Protein AF-A0A158L372-F1 (afdb_monomer)

Organism: NCBI:txid1777135

Nearest PDB structures (foldseek):
  1hiw-assembly2_Q  TM=5.557E-01  e=2.180E+00  Human immunodeficiency virus 1
  4uxp-assembly1_C  TM=4.185E-01  e=1.681E+00  Homo sapiens
  8tch-assembly1_B  TM=3.625E-01  e=5.418E+00  Staphylococcus aureus
  8exa-assembly1_A  TM=3.074E-01  e=5.418E+00  Deinococcus radiodurans R1 = ATCC 13939 = DSM 20539

pLDDT: mean 83.72, std 11.36, range [49.12, 94.69]

Foldseek 3Di:
DDPVVVVVVVVVVVVVLPVQWADDDQWIWGHQDPPDPTDIDGLCQLLDVVSLVVVLVVQVPDPSCDPVNSVSNSVRSCVSSVPDDDD

Solvent-accessible surface area (backbone atoms only — not comparable to full-atom values): 4994 Å² total; per-residue (Å²): 133,56,76,65,62,52,52,53,52,51,52,53,52,51,51,56,47,48,76,26,44,45,73,56,96,64,33,33,42,37,50,52,76,95,81,72,49,69,50,72,44,51,32,83,54,23,45,44,73,66,37,37,48,52,50,52,54,61,46,61,73,36,94,87,43,47,74,68,57,49,50,48,46,52,54,52,38,23,64,71,21,68,45,77,79,84,130

Secondary structure (DSSP, 8-state):
--HHHHHHHHHHHHHHHHHHEEEETTEEEEEETTTTEEEEEEGGGSSSHHHHHHHHHHHHTSTT--HHHHHHHHHHHHHHHT-PPP-

Mean predicted aligned error: 6.56 Å

Sequence (87 aa):
MGIEDYFEQAAAKQADLAERIY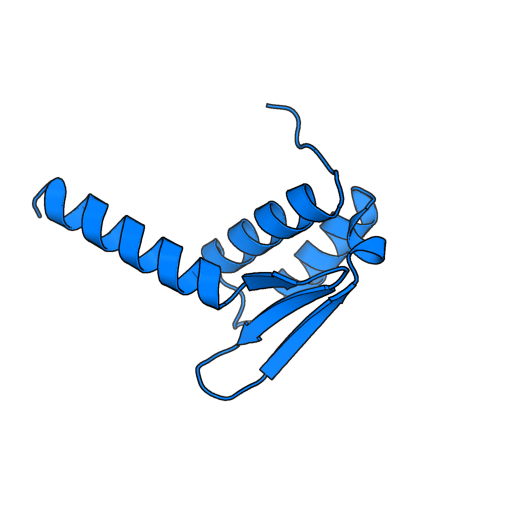CDGKTIFIRIGVTSILKSVPVNQVKTPEGLLRWTYELARHSWMDSDRLRRFIEVAGEAGGVKFQE

Structure (mmCIF, N/CA/C/O backbone):
data_AF-A0A158L372-F1
#
_entry.id   AF-A0A158L372-F1
#
loop_
_atom_site.group_PDB
_atom_site.id
_atom_site.type_symbol
_atom_site.label_atom_id
_atom_site.label_alt_id
_atom_site.label_comp_id
_atom_site.label_asym_id
_atom_site.label_entity_id
_atom_site.label_seq_id
_atom_site.pdbx_PDB_ins_code
_atom_site.Cartn_x
_atom_site.Cartn_y
_atom_site.Cartn_z
_atom_site.occupancy
_atom_site.B_iso_or_equiv
_atom_site.auth_seq_id
_atom_site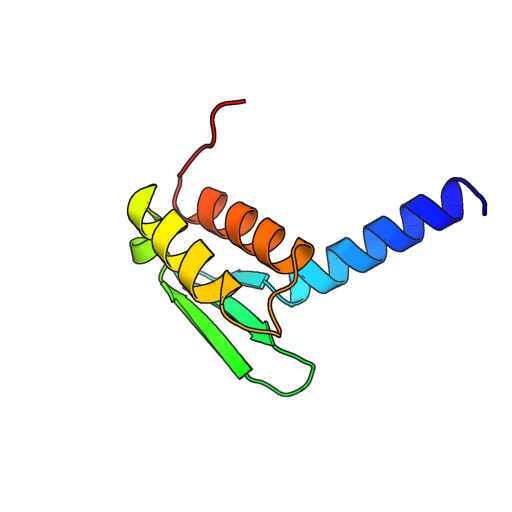.auth_comp_id
_atom_site.auth_asym_id
_atom_site.auth_atom_id
_atom_site.pdbx_PDB_model_num
ATOM 1 N N . MET A 1 1 ? 12.101 4.080 -29.763 1.00 56.03 1 MET A N 1
ATOM 2 C CA . MET A 1 1 ? 11.307 3.381 -28.736 1.00 56.03 1 MET A CA 1
ATOM 3 C C . MET A 1 1 ? 9.864 3.511 -29.176 1.00 56.03 1 MET A C 1
ATOM 5 O O . MET A 1 1 ? 9.427 4.645 -29.360 1.00 56.03 1 MET A O 1
ATOM 9 N N . GLY A 1 2 ? 9.220 2.400 -29.539 1.00 71.06 2 GLY A N 1
ATOM 10 C CA . GLY A 1 2 ? 7.859 2.421 -30.074 1.00 71.06 2 GLY A CA 1
ATOM 11 C C . GLY A 1 2 ? 6.855 2.796 -28.987 1.00 71.06 2 GLY A C 1
ATOM 12 O O . GLY A 1 2 ? 7.114 2.603 -27.802 1.00 71.06 2 GLY A O 1
ATOM 13 N N . ILE A 1 3 ? 5.712 3.351 -29.383 1.00 71.12 3 ILE A N 1
ATOM 14 C CA . ILE A 1 3 ? 4.631 3.697 -28.448 1.00 71.12 3 ILE A CA 1
ATOM 15 C C . ILE A 1 3 ? 4.096 2.421 -27.762 1.00 71.12 3 ILE A C 1
ATOM 17 O O . ILE A 1 3 ? 3.719 2.453 -26.596 1.00 71.12 3 ILE A O 1
ATOM 21 N N . GLU A 1 4 ? 4.139 1.286 -28.460 1.00 69.56 4 GLU A N 1
ATOM 22 C CA . GLU A 1 4 ? 3.732 -0.031 -27.955 1.00 69.56 4 GLU A CA 1
ATOM 23 C C . GLU A 1 4 ? 4.669 -0.547 -26.846 1.00 69.56 4 GLU A C 1
ATOM 25 O O . GLU A 1 4 ? 4.182 -0.930 -25.784 1.00 69.56 4 GLU A O 1
ATOM 30 N N . ASP A 1 5 ? 5.995 -0.420 -27.008 1.00 73.81 5 ASP A N 1
ATOM 31 C CA . ASP A 1 5 ? 6.981 -0.787 -25.971 1.00 73.81 5 ASP A CA 1
ATOM 32 C C . ASP A 1 5 ? 6.764 -0.012 -24.659 1.00 73.81 5 ASP A C 1
ATOM 34 O O . ASP A 1 5 ? 7.006 -0.523 -23.565 1.00 73.81 5 ASP A O 1
ATOM 38 N N . TYR A 1 6 ? 6.324 1.248 -24.758 1.00 73.25 6 TYR A N 1
ATOM 39 C CA . TYR A 1 6 ? 6.055 2.098 -23.599 1.00 73.25 6 TYR A CA 1
ATOM 40 C C . TYR A 1 6 ? 4.841 1.603 -22.801 1.00 73.25 6 TYR A C 1
ATOM 42 O O . TYR A 1 6 ? 4.895 1.538 -21.570 1.00 73.25 6 TYR A O 1
ATOM 50 N N . PHE A 1 7 ? 3.758 1.227 -23.488 1.00 74.25 7 PHE A N 1
ATOM 51 C CA . PHE A 1 7 ? 2.549 0.726 -22.834 1.00 74.25 7 PHE A CA 1
ATOM 52 C C . PHE A 1 7 ? 2.762 -0.646 -22.193 1.00 74.25 7 PHE A C 1
ATOM 54 O O . PHE A 1 7 ? 2.297 -0.867 -21.074 1.00 74.25 7 PHE A O 1
ATOM 61 N N . GLU A 1 8 ? 3.506 -1.540 -22.844 1.00 73.69 8 GLU A N 1
ATOM 62 C CA . GLU A 1 8 ? 3.831 -2.852 -22.275 1.00 73.69 8 GLU A CA 1
ATOM 63 C C . GLU A 1 8 ? 4.688 -2.731 -21.009 1.00 73.69 8 GLU A C 1
ATOM 65 O O . GLU A 1 8 ? 4.398 -3.365 -19.991 1.00 73.69 8 GLU A O 1
ATOM 70 N N . GLN A 1 9 ? 5.698 -1.854 -21.020 1.00 74.50 9 GLN A N 1
ATOM 71 C CA . GLN A 1 9 ? 6.528 -1.597 -19.840 1.00 74.50 9 GLN A CA 1
ATOM 72 C C . GLN A 1 9 ? 5.732 -0.956 -18.698 1.00 74.50 9 GLN A C 1
ATOM 74 O O . GLN A 1 9 ? 5.927 -1.312 -17.533 1.00 74.50 9 GLN A O 1
ATOM 79 N N . ALA A 1 10 ? 4.813 -0.038 -19.012 1.00 72.50 10 ALA A N 1
ATOM 80 C CA . ALA A 1 10 ? 3.939 0.575 -18.017 1.00 72.50 10 ALA A CA 1
ATOM 81 C C . ALA A 1 10 ? 3.003 -0.460 -17.369 1.00 72.50 10 ALA A C 1
ATOM 83 O O . ALA A 1 10 ? 2.888 -0.500 -16.142 1.00 72.50 10 ALA A O 1
ATOM 84 N N . ALA A 1 11 ? 2.400 -1.342 -18.172 1.00 76.00 11 ALA A N 1
ATOM 85 C CA . ALA A 1 11 ? 1.527 -2.407 -17.685 1.00 76.00 11 ALA A CA 1
ATOM 86 C C . ALA A 1 11 ? 2.282 -3.416 -16.805 1.00 76.00 11 ALA A C 1
ATOM 88 O O . ALA A 1 11 ? 1.820 -3.750 -15.712 1.00 76.00 11 ALA A O 1
ATOM 89 N N . ALA A 1 12 ? 3.476 -3.846 -17.228 1.00 78.81 12 ALA A N 1
ATOM 90 C CA . ALA A 1 12 ? 4.320 -4.753 -16.451 1.00 78.81 12 ALA A CA 1
ATOM 91 C C . ALA A 1 12 ? 4.738 -4.139 -15.103 1.00 78.81 12 ALA A C 1
ATOM 93 O O . ALA A 1 12 ? 4.687 -4.801 -14.065 1.00 78.81 12 ALA A O 1
ATOM 94 N N . LYS A 1 13 ? 5.087 -2.847 -15.096 1.00 78.56 13 LYS A N 1
ATOM 95 C CA . LYS A 1 13 ? 5.427 -2.110 -13.873 1.00 78.56 13 LYS A CA 1
ATOM 96 C C . LYS A 1 13 ? 4.233 -1.997 -12.923 1.00 78.56 13 LYS A C 1
ATOM 98 O O . LYS A 1 13 ? 4.391 -2.138 -11.713 1.00 78.56 13 LYS A O 1
ATOM 103 N N . GLN A 1 14 ? 3.035 -1.770 -13.456 1.00 77.69 14 GLN A N 1
ATOM 104 C CA . GLN A 1 14 ? 1.823 -1.676 -12.649 1.00 77.69 14 GLN A CA 1
ATOM 105 C C . GLN A 1 14 ? 1.411 -3.032 -12.057 1.00 77.69 14 GLN A C 1
ATOM 107 O O . GLN A 1 14 ? 0.975 -3.079 -10.905 1.00 77.69 14 GLN A O 1
ATOM 112 N N . ALA A 1 15 ? 1.617 -4.129 -12.792 1.00 77.75 15 ALA A N 1
ATOM 113 C CA . ALA A 1 15 ? 1.414 -5.486 -12.290 1.00 77.75 15 ALA A CA 1
ATOM 114 C C . ALA A 1 15 ? 2.373 -5.828 -11.132 1.00 77.75 15 ALA A C 1
ATOM 116 O O . ALA A 1 15 ? 1.916 -6.279 -10.083 1.00 77.75 15 ALA A O 1
ATOM 117 N N . ASP A 1 16 ? 3.672 -5.520 -11.258 1.00 81.81 16 ASP A N 1
ATOM 118 C CA . ASP A 1 16 ? 4.652 -5.718 -10.171 1.00 81.81 16 ASP A CA 1
ATOM 119 C C . ASP A 1 16 ? 4.278 -4.915 -8.909 1.00 81.81 16 ASP A C 1
ATOM 121 O O . ASP A 1 16 ? 4.340 -5.423 -7.788 1.00 81.81 16 ASP A O 1
ATOM 125 N N . LEU A 1 17 ? 3.808 -3.674 -9.068 1.00 82.19 17 LEU A N 1
ATOM 126 C CA . LEU A 1 17 ? 3.343 -2.857 -7.941 1.00 82.19 17 LEU A CA 1
ATOM 127 C C . LEU A 1 17 ? 2.083 -3.426 -7.277 1.00 82.19 17 LEU A C 1
ATOM 129 O O . LEU A 1 17 ? 1.963 -3.364 -6.050 1.00 82.19 17 LEU A O 1
ATOM 133 N N . ALA A 1 18 ? 1.158 -3.989 -8.059 1.00 79.44 18 ALA A N 1
ATOM 134 C CA . ALA A 1 18 ? -0.057 -4.613 -7.543 1.00 79.44 18 ALA A CA 1
ATOM 135 C C . ALA A 1 18 ? 0.244 -5.873 -6.716 1.00 79.44 18 ALA A C 1
ATOM 137 O O . ALA A 1 18 ? -0.395 -6.090 -5.688 1.00 79.44 18 ALA A O 1
ATOM 138 N N . GLU A 1 19 ? 1.251 -6.660 -7.100 1.00 82.81 19 GLU A N 1
ATOM 139 C CA . GLU A 1 19 ? 1.704 -7.814 -6.309 1.00 82.81 19 GLU A CA 1
ATOM 140 C C . GLU A 1 19 ? 2.419 -7.405 -5.014 1.00 82.81 19 GLU A C 1
ATOM 142 O O . GLU A 1 19 ? 2.408 -8.141 -4.019 1.00 82.81 19 GLU A O 1
ATOM 147 N N . ARG A 1 20 ? 3.045 -6.223 -5.006 1.00 86.19 20 ARG A N 1
ATOM 148 C CA . ARG A 1 20 ? 3.786 -5.716 -3.846 1.00 86.19 20 ARG A CA 1
ATOM 149 C C . ARG A 1 20 ? 2.906 -5.017 -2.826 1.00 86.19 20 ARG A C 1
ATOM 151 O O . ARG A 1 20 ? 3.204 -5.109 -1.638 1.00 86.19 20 ARG A O 1
ATOM 158 N N . ILE A 1 21 ? 1.873 -4.300 -3.261 1.00 91.62 21 ILE A N 1
ATOM 159 C CA . ILE A 1 21 ? 1.006 -3.514 -2.380 1.00 91.62 21 ILE A CA 1
ATOM 160 C C . ILE A 1 21 ? -0.451 -3.811 -2.710 1.00 91.62 21 ILE A C 1
ATOM 162 O O . ILE A 1 21 ? -0.981 -3.386 -3.742 1.00 91.62 21 ILE A O 1
ATOM 166 N N . TYR A 1 22 ? -1.097 -4.525 -1.794 1.00 91.19 22 TYR A N 1
ATOM 167 C CA . TYR A 1 22 ? -2.467 -4.996 -1.946 1.00 91.19 22 TYR A CA 1
ATOM 168 C C . TYR A 1 22 ? -3.207 -4.962 -0.611 1.00 91.19 22 TYR A C 1
ATOM 170 O O . TYR A 1 22 ? -2.602 -4.993 0.461 1.00 91.19 22 TYR A O 1
ATOM 178 N N . CYS A 1 23 ? -4.533 -4.899 -0.675 1.00 91.44 23 CYS A N 1
ATOM 179 C CA . CYS A 1 23 ? -5.395 -5.050 0.488 1.00 91.44 23 CYS A CA 1
ATOM 180 C C . CYS A 1 23 ? -5.960 -6.469 0.512 1.00 91.44 23 CYS A C 1
ATOM 182 O O . CYS A 1 23 ? -6.454 -6.953 -0.502 1.00 91.44 23 CYS A O 1
ATOM 184 N N . ASP A 1 24 ? -5.914 -7.111 1.673 1.00 90.75 24 ASP A N 1
ATOM 185 C CA . ASP A 1 24 ? -6.585 -8.380 1.927 1.00 90.75 24 ASP A CA 1
ATOM 186 C C . ASP A 1 24 ? -7.394 -8.262 3.228 1.00 90.75 24 ASP A C 1
ATOM 188 O O . ASP A 1 24 ? -6.879 -7.987 4.319 1.00 90.75 24 ASP A O 1
ATOM 192 N N . GLY A 1 25 ? -8.717 -8.351 3.086 1.00 89.75 25 GLY A N 1
ATOM 193 C CA . GLY A 1 25 ? -9.672 -8.105 4.162 1.00 89.75 25 GLY A CA 1
ATOM 194 C C . GLY A 1 25 ? -9.542 -6.706 4.779 1.00 89.75 25 GLY A C 1
ATOM 195 O O . GLY A 1 25 ? -9.897 -5.702 4.169 1.00 89.75 25 GLY A O 1
ATOM 196 N N . LYS A 1 26 ? -9.084 -6.644 6.036 1.00 92.75 26 LYS A N 1
ATOM 197 C CA . LYS A 1 26 ? -8.940 -5.400 6.822 1.00 92.75 26 LYS A CA 1
ATOM 198 C C . LYS A 1 26 ? -7.485 -4.948 6.964 1.00 92.75 26 LYS A C 1
ATOM 200 O O . LYS A 1 26 ? -7.196 -4.113 7.825 1.00 92.75 26 LYS A O 1
ATOM 205 N N . THR A 1 27 ? -6.585 -5.482 6.144 1.00 92.56 27 THR A N 1
ATOM 206 C CA . THR A 1 27 ? -5.149 -5.226 6.242 1.00 92.56 27 THR A CA 1
ATOM 207 C C . THR A 1 27 ? -4.565 -4.954 4.865 1.00 92.56 27 THR A C 1
ATOM 209 O O . THR A 1 27 ? -4.786 -5.699 3.917 1.00 92.56 27 THR A O 1
ATOM 212 N N . ILE A 1 28 ? -3.784 -3.887 4.768 1.00 93.06 28 ILE A N 1
ATOM 213 C CA . ILE A 1 28 ? -2.975 -3.564 3.599 1.00 93.06 28 ILE A CA 1
ATOM 214 C C . ILE A 1 28 ? -1.600 -4.179 3.817 1.00 93.06 28 ILE A C 1
ATOM 216 O O . ILE A 1 28 ? -0.968 -3.960 4.851 1.00 93.06 28 ILE A O 1
ATOM 220 N N . PHE A 1 29 ? -1.137 -4.949 2.848 1.00 91.94 29 PHE A N 1
ATOM 221 C CA . PHE A 1 29 ? 0.139 -5.637 2.884 1.00 91.94 29 PHE A CA 1
ATOM 222 C C . PHE A 1 29 ? 1.113 -4.990 1.910 1.00 91.94 29 PHE A C 1
ATOM 224 O O . PHE A 1 29 ? 0.775 -4.724 0.760 1.00 91.94 29 PHE A O 1
ATOM 231 N N . ILE A 1 30 ? 2.332 -4.750 2.389 1.00 91.56 30 ILE A N 1
ATOM 232 C CA . ILE A 1 30 ? 3.438 -4.174 1.628 1.00 91.56 30 ILE A CA 1
ATOM 233 C C . ILE A 1 30 ? 4.576 -5.191 1.645 1.00 91.56 30 ILE A C 1
ATOM 235 O O . ILE A 1 30 ? 5.196 -5.421 2.687 1.00 91.56 30 ILE A O 1
ATOM 239 N N . ARG A 1 31 ? 4.839 -5.812 0.495 1.00 88.06 31 ARG A N 1
ATOM 240 C CA . ARG A 1 31 ? 5.934 -6.763 0.290 1.00 88.06 31 ARG A CA 1
ATOM 241 C C . ARG A 1 31 ? 7.186 -6.032 -0.174 1.00 88.06 31 ARG A C 1
ATOM 243 O O . ARG A 1 31 ? 7.203 -5.392 -1.227 1.00 88.06 31 ARG A O 1
ATOM 250 N N . ILE A 1 32 ? 8.256 -6.161 0.601 1.00 79.25 32 ILE A N 1
ATOM 251 C CA . ILE A 1 32 ? 9.549 -5.543 0.315 1.00 79.25 32 ILE A CA 1
ATOM 252 C C . ILE A 1 32 ? 10.499 -6.638 -0.183 1.00 79.25 32 ILE A C 1
ATOM 254 O O . ILE A 1 32 ? 10.949 -7.489 0.584 1.00 79.25 32 ILE A O 1
ATOM 258 N N . GLY A 1 33 ? 10.802 -6.613 -1.482 1.00 69.06 33 GLY A N 1
ATOM 259 C CA . GLY A 1 33 ? 11.658 -7.608 -2.137 1.00 69.06 33 GLY A CA 1
ATOM 260 C C . GLY A 1 33 ? 10.981 -8.965 -2.381 1.00 69.06 33 GLY A C 1
ATOM 261 O O . GLY A 1 33 ? 9.780 -9.122 -2.186 1.00 69.06 33 GLY A O 1
ATOM 262 N N . VAL A 1 34 ? 11.773 -9.938 -2.844 1.00 61.59 34 VAL A N 1
ATOM 263 C CA . VAL A 1 34 ? 11.322 -11.313 -3.157 1.00 61.59 34 VAL A CA 1
ATOM 264 C C . VAL A 1 34 ? 11.216 -12.175 -1.884 1.00 61.59 34 VAL A C 1
ATOM 266 O O . VAL A 1 34 ? 10.507 -13.173 -1.861 1.00 61.59 34 VAL A O 1
ATOM 269 N N . THR A 1 35 ? 11.892 -11.772 -0.801 1.00 54.03 35 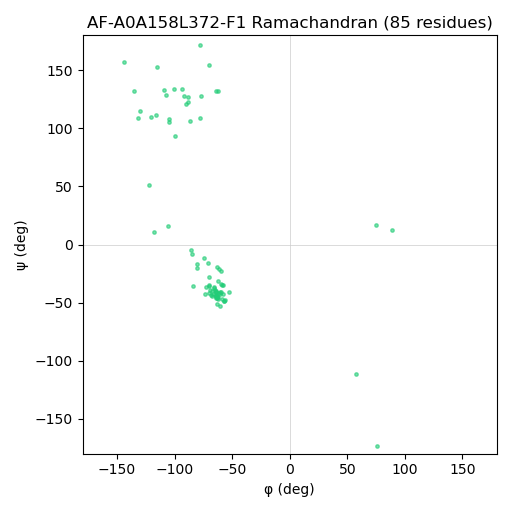THR A N 1
ATOM 270 C CA . THR A 1 35 ? 12.125 -12.587 0.405 1.00 54.03 35 THR A CA 1
ATOM 271 C C . THR A 1 35 ? 11.598 -11.955 1.703 1.00 54.03 35 THR A C 1
ATOM 273 O O . THR A 1 35 ? 12.272 -11.946 2.728 1.00 54.03 35 THR A O 1
ATOM 276 N N . SER A 1 36 ? 10.331 -11.531 1.696 1.00 59.44 36 SER A N 1
ATOM 277 C CA . SER A 1 36 ? 9.449 -11.680 2.876 1.00 59.44 36 SER A CA 1
ATOM 278 C C . SER A 1 36 ? 9.398 -10.586 3.953 1.00 59.44 36 SER A C 1
ATOM 280 O O . SER A 1 36 ? 8.784 -10.839 4.992 1.00 59.44 36 SER A O 1
ATOM 282 N N . ILE A 1 37 ? 9.930 -9.370 3.770 1.00 59.16 37 ILE A N 1
ATOM 283 C CA . ILE A 1 37 ? 9.579 -8.305 4.733 1.00 59.16 37 ILE A CA 1
ATOM 284 C C . ILE A 1 37 ? 8.182 -7.788 4.381 1.00 59.16 37 ILE A C 1
ATOM 286 O O . ILE A 1 37 ? 7.977 -7.145 3.350 1.00 59.16 37 ILE A O 1
ATOM 290 N N . LEU A 1 38 ? 7.224 -8.120 5.244 1.00 73.19 38 LEU A N 1
ATOM 291 C CA . LEU A 1 38 ? 5.816 -7.779 5.118 1.00 73.19 38 LEU A CA 1
ATOM 292 C C . LEU A 1 38 ? 5.508 -6.652 6.112 1.00 73.19 38 LEU A C 1
ATOM 294 O O . LEU A 1 38 ? 5.437 -6.889 7.318 1.00 73.19 38 LEU A O 1
ATOM 298 N N . LYS A 1 39 ? 5.345 -5.415 5.633 1.00 88.81 39 LYS A N 1
ATOM 299 C CA . LYS A 1 39 ? 4.777 -4.344 6.468 1.00 88.81 39 LYS A CA 1
ATOM 300 C C . LYS A 1 39 ? 3.260 -4.397 6.301 1.00 88.81 39 LYS A C 1
ATOM 302 O O . LYS A 1 39 ? 2.755 -4.346 5.183 1.00 88.81 39 LYS A O 1
ATOM 307 N N . SER A 1 40 ? 2.542 -4.556 7.408 1.00 91.69 40 SER A N 1
ATOM 308 C CA . SER A 1 40 ? 1.080 -4.630 7.428 1.00 91.69 40 SER A CA 1
ATOM 309 C C . SER A 1 40 ? 0.492 -3.354 8.017 1.00 91.69 40 SER A C 1
ATOM 311 O O . SER A 1 40 ? 0.860 -2.960 9.125 1.00 91.69 40 SER A O 1
ATOM 313 N N . VAL A 1 41 ? -0.448 -2.742 7.305 1.00 93.12 41 VAL A N 1
ATOM 314 C CA . VAL A 1 41 ? -1.162 -1.537 7.725 1.00 93.12 41 VAL A CA 1
ATOM 315 C C . VAL A 1 41 ? -2.640 -1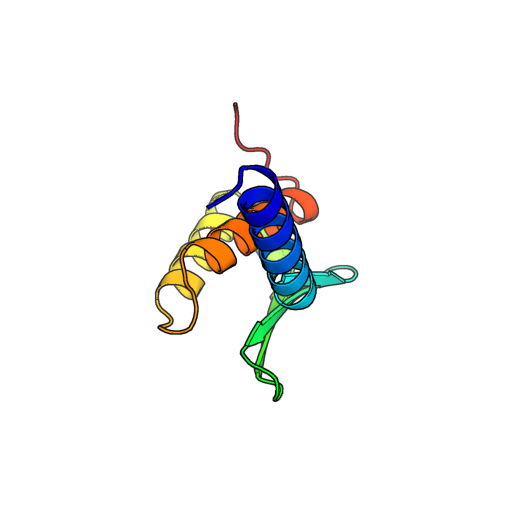.881 7.897 1.00 93.12 41 VAL A C 1
ATOM 317 O O . VAL A 1 41 ? -3.323 -2.162 6.913 1.00 93.12 41 VAL A O 1
ATOM 320 N N . PRO A 1 42 ? -3.171 -1.887 9.128 1.00 94.31 42 PRO A N 1
ATOM 321 C CA . PRO A 1 42 ? -4.594 -2.099 9.348 1.00 94.31 42 PRO A CA 1
ATOM 322 C C . PRO A 1 42 ? -5.430 -0.993 8.693 1.00 94.31 42 PRO A C 1
ATOM 324 O O . PRO A 1 42 ? -5.168 0.194 8.893 1.00 94.31 42 PRO A O 1
ATOM 327 N N . VAL A 1 43 ? -6.478 -1.370 7.957 1.00 93.56 43 VAL A N 1
ATOM 328 C CA . VAL A 1 43 ? -7.339 -0.431 7.214 1.00 93.56 43 VAL A CA 1
ATOM 329 C C . VAL A 1 43 ? -7.961 0.616 8.139 1.00 93.56 43 VAL A C 1
ATOM 331 O O . VAL A 1 43 ? -8.091 1.776 7.767 1.00 93.56 43 VAL A O 1
ATOM 334 N N . ASN A 1 44 ? -8.295 0.252 9.382 1.00 93.25 44 ASN A N 1
ATOM 335 C CA . ASN A 1 44 ? -8.831 1.198 10.366 1.00 93.25 44 ASN A CA 1
ATOM 336 C C . ASN A 1 44 ? -7.885 2.373 10.676 1.00 93.25 44 ASN A C 1
ATOM 338 O O . ASN A 1 44 ? -8.370 3.418 11.096 1.00 93.25 44 ASN A O 1
ATOM 342 N N . GLN A 1 45 ? -6.576 2.229 10.450 1.00 93.31 45 GLN A N 1
ATOM 343 C CA . GLN A 1 45 ? -5.591 3.288 10.670 1.00 93.31 45 GLN A CA 1
ATOM 344 C C . GLN A 1 45 ? -5.443 4.247 9.484 1.00 93.31 45 GLN A C 1
ATOM 346 O O . GLN A 1 45 ? -4.767 5.260 9.625 1.00 93.31 45 GLN A O 1
ATOM 351 N N . VAL A 1 46 ? -6.068 3.953 8.339 1.00 93.62 46 VAL A N 1
ATOM 352 C CA . VAL A 1 46 ? -6.057 4.811 7.139 1.00 93.62 46 VAL A CA 1
ATOM 353 C C . VAL A 1 46 ? -7.457 5.300 6.748 1.00 93.62 46 VAL A C 1
ATOM 355 O O . VAL A 1 46 ? -7.637 5.874 5.682 1.00 93.62 46 VAL A O 1
ATOM 358 N N . LYS A 1 47 ? -8.459 5.108 7.619 1.00 90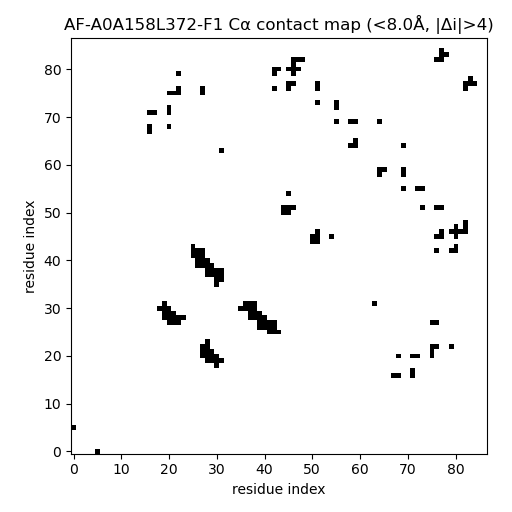.31 47 LYS A N 1
ATOM 359 C CA . LYS A 1 47 ? -9.844 5.569 7.398 1.00 90.31 47 LYS A CA 1
ATOM 360 C C . LYS A 1 47 ? -10.033 7.080 7.485 1.00 90.31 47 LYS A C 1
ATOM 362 O O . LYS A 1 47 ? -11.082 7.579 7.094 1.00 90.31 47 LYS A O 1
ATOM 367 N N . THR A 1 48 ? -9.066 7.797 8.048 1.00 90.62 48 THR A N 1
ATOM 368 C CA . THR A 1 48 ? -9.094 9.259 8.105 1.00 90.62 48 THR A CA 1
ATOM 369 C C . THR A 1 48 ? -7.949 9.830 7.276 1.00 90.62 48 THR A C 1
ATOM 371 O O . THR A 1 48 ? -6.909 9.168 7.148 1.00 90.62 48 THR A O 1
ATOM 374 N N . PRO A 1 49 ? -8.098 11.054 6.739 1.00 89.19 49 PRO A N 1
ATOM 375 C CA . PRO A 1 49 ? -7.018 11.734 6.032 1.00 89.19 49 PRO A CA 1
ATOM 376 C C . PRO A 1 49 ? -5.720 11.802 6.848 1.00 89.19 49 PRO A C 1
ATOM 378 O O . PRO A 1 49 ? -4.642 11.551 6.319 1.00 89.19 49 PRO A O 1
ATOM 381 N N . GLU A 1 50 ? -5.806 12.060 8.154 1.00 91.81 50 GLU A N 1
ATOM 382 C CA . GLU A 1 50 ? -4.644 12.152 9.045 1.00 91.81 50 GLU A CA 1
ATOM 383 C C . GLU A 1 50 ? -3.949 10.799 9.204 1.00 91.81 50 GLU A C 1
ATOM 385 O O . GLU A 1 50 ? -2.721 10.723 9.174 1.00 91.81 50 GLU A O 1
ATOM 390 N N . GLY A 1 51 ? -4.725 9.723 9.355 1.00 92.38 51 GLY A N 1
ATOM 391 C CA . GLY A 1 51 ? -4.196 8.365 9.445 1.00 92.38 51 GLY A CA 1
ATOM 392 C C . GLY A 1 51 ? -3.486 7.942 8.159 1.00 92.38 51 GLY A C 1
ATOM 393 O O . GLY A 1 51 ? -2.366 7.423 8.202 1.00 92.38 51 GLY A O 1
ATOM 394 N N . LEU A 1 52 ? -4.096 8.246 7.012 1.00 92.44 52 LEU A N 1
ATOM 395 C CA . LEU A 1 52 ? -3.519 8.002 5.694 1.00 92.44 52 LEU A CA 1
ATOM 396 C C . LEU A 1 52 ? -2.224 8.797 5.474 1.00 92.44 52 LEU A C 1
ATOM 398 O O . LEU A 1 52 ? -1.215 8.223 5.056 1.00 92.44 52 LEU A O 1
ATOM 402 N N . LEU A 1 53 ? -2.217 10.092 5.802 1.00 92.19 53 LEU A N 1
ATOM 403 C CA . LEU A 1 53 ? -1.027 10.937 5.698 1.00 92.19 53 LEU A CA 1
ATOM 404 C C . LEU A 1 53 ? 0.083 10.443 6.621 1.00 92.19 53 LEU A C 1
ATOM 406 O O . LEU A 1 53 ? 1.222 10.302 6.183 1.00 92.19 53 LEU A O 1
ATOM 410 N N . ARG A 1 54 ? -0.236 10.114 7.877 1.00 94.69 54 ARG A N 1
ATOM 411 C CA . ARG A 1 54 ? 0.738 9.585 8.838 1.00 94.69 54 ARG A CA 1
ATOM 412 C C . ARG A 1 54 ? 1.431 8.337 8.301 1.00 94.69 54 ARG A C 1
ATOM 414 O O . ARG A 1 54 ? 2.655 8.254 8.367 1.00 94.69 54 ARG A O 1
ATOM 421 N N . TRP A 1 55 ? 0.669 7.384 7.767 1.00 94.38 55 TRP A N 1
ATOM 422 C CA . TRP A 1 55 ? 1.240 6.174 7.179 1.00 94.38 55 TRP A CA 1
ATOM 423 C C . TRP A 1 55 ? 2.034 6.460 5.908 1.00 94.38 55 TRP A C 1
ATOM 425 O O . TRP A 1 55 ? 3.117 5.910 5.742 1.00 94.38 55 TRP A O 1
ATOM 435 N N . THR A 1 56 ? 1.551 7.362 5.055 1.00 93.31 56 THR A N 1
ATOM 436 C CA . THR A 1 56 ? 2.286 7.816 3.867 1.00 93.31 56 THR A CA 1
ATOM 437 C C . THR A 1 56 ? 3.652 8.394 4.252 1.00 93.31 56 THR A C 1
ATOM 439 O O . THR A 1 56 ? 4.669 7.976 3.703 1.00 93.31 56 THR A O 1
ATOM 442 N N . TYR A 1 57 ? 3.709 9.285 5.247 1.00 93.94 57 TYR A N 1
ATOM 443 C CA . TYR A 1 57 ? 4.966 9.847 5.748 1.00 93.94 57 TYR A CA 1
ATOM 444 C C . TYR A 1 57 ? 5.877 8.786 6.361 1.00 93.94 57 TYR A C 1
ATOM 446 O O . TYR A 1 57 ? 7.069 8.766 6.072 1.00 93.94 57 TYR A O 1
ATOM 454 N N . GLU A 1 58 ? 5.332 7.898 7.190 1.00 93.62 58 GLU A N 1
ATOM 455 C CA . GLU A 1 58 ? 6.091 6.799 7.790 1.00 93.62 58 GLU A CA 1
ATOM 456 C C . GLU A 1 58 ? 6.728 5.907 6.716 1.00 93.62 58 GLU A C 1
ATOM 458 O O . GLU A 1 58 ? 7.898 5.544 6.814 1.00 93.62 58 GLU A O 1
ATOM 463 N N . LEU A 1 59 ? 5.979 5.590 5.659 1.00 91.81 59 LEU A N 1
ATOM 464 C CA . LEU A 1 59 ? 6.456 4.768 4.554 1.00 91.81 59 LEU A CA 1
ATOM 465 C C . LEU A 1 59 ? 7.507 5.488 3.704 1.00 91.81 59 LEU A C 1
ATOM 467 O O . LEU A 1 59 ? 8.525 4.883 3.374 1.00 91.81 59 LEU A O 1
ATOM 471 N N . ALA A 1 60 ? 7.310 6.775 3.416 1.00 92.12 60 ALA A N 1
ATOM 472 C CA . ALA A 1 60 ? 8.226 7.592 2.617 1.00 92.12 60 ALA A CA 1
ATOM 473 C C . ALA A 1 60 ? 9.621 7.762 3.248 1.00 92.12 60 ALA A C 1
ATOM 475 O O . ALA A 1 60 ? 10.582 8.084 2.554 1.00 92.12 60 ALA A O 1
ATOM 476 N N . ARG A 1 61 ? 9.764 7.536 4.561 1.00 91.25 61 ARG A N 1
ATOM 477 C CA . ARG A 1 61 ? 11.063 7.597 5.257 1.00 91.25 61 ARG A CA 1
ATOM 478 C C . ARG A 1 61 ? 11.960 6.396 4.982 1.00 91.25 61 ARG A C 1
ATOM 480 O O . ARG A 1 61 ? 13.129 6.409 5.369 1.00 91.25 61 ARG A O 1
ATOM 487 N N . HIS A 1 62 ? 11.428 5.344 4.374 1.00 88.81 62 HIS A N 1
ATOM 488 C CA . HIS A 1 62 ? 12.191 4.144 4.096 1.00 88.81 62 HIS A CA 1
ATOM 489 C C . HIS A 1 62 ? 12.800 4.178 2.695 1.00 88.81 62 HIS A C 1
ATOM 491 O O . HIS A 1 62 ? 12.110 4.419 1.713 1.00 88.81 62 HIS A O 1
ATOM 497 N N . SER A 1 63 ? 14.085 3.830 2.589 1.00 86.69 63 SER A N 1
ATOM 498 C CA . SER A 1 63 ? 14.825 3.808 1.317 1.00 86.69 63 SER A CA 1
ATOM 499 C C . SER A 1 63 ? 14.262 2.838 0.273 1.00 86.69 63 SER A C 1
ATOM 501 O O . SER A 1 63 ? 14.534 2.985 -0.913 1.00 86.69 63 SER A O 1
ATOM 503 N N . TRP A 1 64 ? 13.484 1.841 0.698 1.00 86.00 64 TRP A N 1
ATOM 504 C CA . TRP A 1 64 ? 12.822 0.883 -0.186 1.00 86.00 64 TRP A CA 1
ATOM 505 C C . TRP A 1 64 ? 11.463 1.374 -0.715 1.00 86.00 64 TRP A C 1
ATOM 507 O O . TRP A 1 64 ? 10.853 0.684 -1.534 1.00 86.00 64 TRP A O 1
ATOM 517 N N . MET A 1 65 ? 10.975 2.531 -0.265 1.00 89.25 65 MET A N 1
ATOM 518 C CA . MET A 1 65 ? 9.716 3.122 -0.711 1.00 89.25 65 MET A CA 1
ATOM 519 C C . MET A 1 65 ? 9.987 4.210 -1.756 1.00 89.25 65 MET A C 1
ATOM 521 O O . MET A 1 65 ? 10.237 5.365 -1.421 1.00 89.25 65 MET A O 1
ATOM 525 N N . ASP A 1 66 ? 9.952 3.830 -3.031 1.00 89.12 66 ASP A N 1
ATOM 526 C CA . ASP A 1 66 ? 10.007 4.782 -4.142 1.00 89.12 66 ASP A CA 1
ATOM 527 C C . ASP A 1 66 ? 8.648 5.471 -4.374 1.00 89.12 66 ASP A C 1
ATOM 529 O O . ASP A 1 66 ? 7.626 5.125 -3.770 1.00 89.12 66 ASP A O 1
ATOM 533 N N . SER A 1 67 ? 8.636 6.477 -5.251 1.00 88.56 67 SER A N 1
ATOM 534 C CA . SER A 1 67 ? 7.437 7.264 -5.554 1.00 88.56 67 SER A CA 1
ATOM 535 C C . SER A 1 67 ? 6.287 6.424 -6.112 1.00 88.56 67 SER A C 1
ATOM 537 O O . SER A 1 67 ? 5.131 6.715 -5.810 1.00 88.56 67 SER A O 1
ATOM 539 N N . ASP A 1 68 ? 6.580 5.376 -6.885 1.00 89.00 68 ASP A N 1
ATOM 540 C CA . ASP A 1 68 ? 5.551 4.535 -7.499 1.00 89.00 68 ASP A CA 1
ATOM 541 C C . ASP A 1 68 ? 4.886 3.623 -6.464 1.00 89.00 68 ASP A C 1
ATOM 543 O O . ASP A 1 68 ? 3.661 3.501 -6.419 1.00 89.00 68 ASP A O 1
ATOM 547 N N . ARG A 1 69 ? 5.680 3.032 -5.567 1.00 89.50 69 ARG A N 1
ATOM 548 C CA . ARG A 1 69 ? 5.182 2.249 -4.430 1.00 89.50 69 ARG A CA 1
ATOM 549 C C . ARG A 1 69 ? 4.389 3.117 -3.464 1.00 89.50 69 ARG A C 1
ATOM 551 O O . ARG A 1 69 ? 3.332 2.698 -2.996 1.00 89.50 69 ARG A O 1
ATOM 558 N N . LEU A 1 70 ? 4.859 4.334 -3.196 1.00 91.81 70 LEU A N 1
ATOM 559 C CA . LEU A 1 70 ? 4.148 5.262 -2.323 1.00 91.81 70 LEU A CA 1
ATOM 560 C C . LEU A 1 70 ? 2.799 5.664 -2.927 1.00 91.81 70 LEU A C 1
ATOM 562 O O . LEU A 1 70 ? 1.783 5.625 -2.235 1.00 91.81 70 LEU A O 1
ATOM 566 N N . ARG A 1 71 ? 2.773 5.978 -4.227 1.00 91.25 71 ARG A N 1
ATOM 567 C CA . ARG A 1 71 ? 1.534 6.250 -4.959 1.00 91.25 71 ARG A CA 1
ATOM 568 C C . ARG A 1 71 ? 0.575 5.066 -4.874 1.00 91.25 71 ARG A C 1
ATOM 570 O O . ARG A 1 71 ? -0.582 5.248 -4.505 1.00 91.25 71 ARG A O 1
ATOM 577 N N . ARG A 1 72 ? 1.063 3.852 -5.137 1.00 91.94 72 ARG A N 1
ATOM 578 C CA . ARG A 1 72 ? 0.246 2.638 -5.056 1.00 91.94 72 ARG A CA 1
ATOM 579 C C . ARG A 1 72 ? -0.315 2.414 -3.652 1.00 91.94 72 ARG A C 1
ATOM 581 O O . ARG A 1 72 ? -1.475 2.035 -3.515 1.00 91.94 72 ARG A O 1
ATOM 588 N N . PHE A 1 73 ? 0.476 2.661 -2.607 1.00 93.44 73 PHE A N 1
ATOM 589 C CA . PHE A 1 73 ? -0.016 2.610 -1.231 1.00 93.44 73 PHE A CA 1
ATOM 590 C C . PHE A 1 73 ? -1.166 3.593 -1.006 1.00 93.44 73 PHE A C 1
ATOM 592 O O . PHE A 1 73 ? -2.185 3.192 -0.454 1.00 93.44 73 PHE A O 1
ATOM 599 N N . ILE A 1 74 ? -1.030 4.844 -1.455 1.00 92.31 74 ILE A N 1
ATOM 600 C CA . ILE A 1 74 ? -2.076 5.866 -1.312 1.00 92.31 74 ILE A CA 1
ATOM 601 C C . ILE A 1 74 ? -3.360 5.439 -2.032 1.00 92.31 74 ILE A C 1
ATOM 603 O O . ILE A 1 74 ? -4.439 5.583 -1.465 1.00 92.31 74 ILE A O 1
ATOM 607 N N . GLU A 1 75 ? -3.254 4.878 -3.238 1.00 91.50 75 GLU A N 1
ATOM 608 C CA . GLU A 1 75 ? -4.401 4.370 -4.002 1.00 91.50 75 GLU A CA 1
ATOM 609 C C . GLU A 1 75 ? -5.12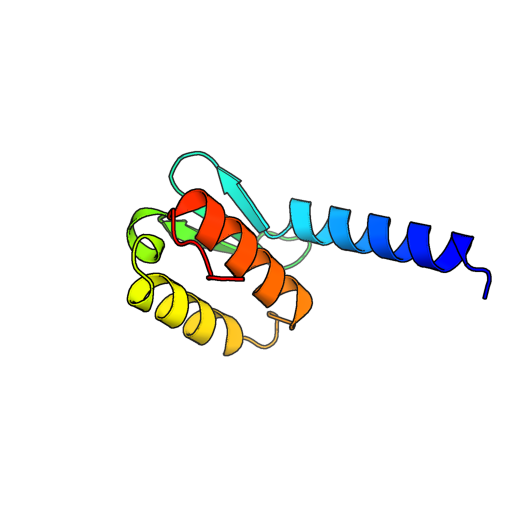8 3.248 -3.241 1.00 91.50 75 GLU A C 1
ATOM 611 O O . GLU A 1 75 ? -6.323 3.353 -2.969 1.00 91.50 75 GLU A O 1
ATOM 616 N N . VAL A 1 76 ? -4.395 2.212 -2.815 1.00 92.31 76 VAL A N 1
ATOM 617 C CA . VAL A 1 76 ? -4.963 1.060 -2.091 1.00 92.31 76 VAL A CA 1
ATOM 618 C C . VAL A 1 76 ? -5.539 1.477 -0.737 1.00 92.31 76 VAL A C 1
ATOM 620 O O . VAL A 1 76 ? -6.602 1.006 -0.333 1.00 92.31 76 VAL A O 1
ATOM 623 N N . ALA A 1 77 ? -4.849 2.361 -0.019 1.00 92.19 77 ALA A N 1
ATOM 624 C CA . ALA A 1 77 ? -5.276 2.836 1.288 1.00 92.19 77 ALA A CA 1
ATOM 625 C C . ALA A 1 77 ? -6.464 3.800 1.203 1.00 92.19 77 ALA A C 1
ATOM 627 O O . ALA A 1 77 ? -7.344 3.736 2.060 1.00 92.19 77 ALA A O 1
ATOM 628 N N . GLY A 1 78 ? -6.524 4.649 0.176 1.00 89.19 78 GLY A N 1
ATOM 629 C CA . GLY A 1 78 ? -7.669 5.515 -0.098 1.00 89.19 78 GLY A CA 1
ATOM 630 C C . GLY A 1 78 ? -8.920 4.704 -0.428 1.00 89.19 78 GLY A C 1
ATOM 631 O O . GLY A 1 78 ? -9.973 4.928 0.170 1.00 89.19 78 GLY A O 1
ATOM 632 N N . GLU A 1 79 ? -8.787 3.696 -1.295 1.00 90.31 79 GLU A N 1
ATOM 633 C CA . GLU A 1 79 ? -9.880 2.787 -1.652 1.00 90.31 79 GLU A CA 1
ATOM 634 C C . GLU A 1 79 ? -10.369 1.977 -0.440 1.00 90.31 79 GLU A C 1
ATOM 636 O O . GLU A 1 79 ? -11.556 2.001 -0.112 1.00 90.31 79 GLU A O 1
ATOM 641 N N . ALA A 1 80 ? -9.458 1.322 0.287 1.00 89.00 80 ALA A N 1
ATOM 642 C CA . ALA A 1 80 ? -9.812 0.499 1.444 1.00 89.00 80 ALA A CA 1
ATOM 643 C C . ALA A 1 80 ? -10.296 1.327 2.651 1.00 89.00 80 ALA A C 1
ATOM 645 O O . ALA A 1 80 ? -11.159 0.889 3.417 1.00 89.00 80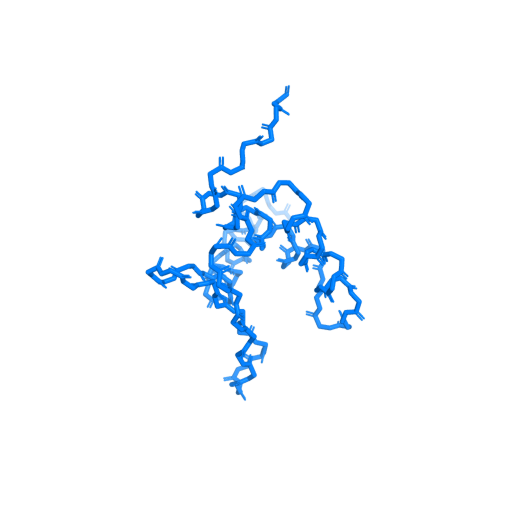 ALA A O 1
ATOM 646 N N . GLY A 1 81 ? -9.726 2.518 2.847 1.00 83.56 81 GLY A N 1
ATOM 647 C CA . GLY A 1 81 ? -10.058 3.444 3.928 1.00 83.56 81 GLY A CA 1
ATOM 648 C C . GLY A 1 81 ? -11.310 4.282 3.665 1.00 83.56 81 GLY A C 1
ATOM 649 O O . GLY A 1 81 ? -11.873 4.828 4.613 1.00 83.56 81 GLY A O 1
ATOM 650 N N . GLY A 1 82 ? -11.769 4.365 2.412 1.00 83.62 82 GLY A N 1
ATOM 651 C CA . GLY A 1 82 ? -12.890 5.212 1.999 1.00 83.62 82 GLY A CA 1
ATOM 652 C C . GLY A 1 82 ? -12.546 6.703 1.923 1.00 83.62 82 GLY A C 1
ATOM 653 O O . GLY A 1 82 ? -13.449 7.540 1.900 1.00 83.62 82 GLY A O 1
ATOM 654 N N . VAL A 1 83 ? -11.256 7.046 1.894 1.00 76.44 83 VAL A N 1
ATOM 655 C CA . VAL A 1 83 ? -10.783 8.428 1.765 1.00 76.44 83 VAL A CA 1
ATOM 656 C C . VAL A 1 83 ? -10.705 8.757 0.279 1.00 76.44 83 VAL A C 1
ATOM 658 O O . VAL A 1 83 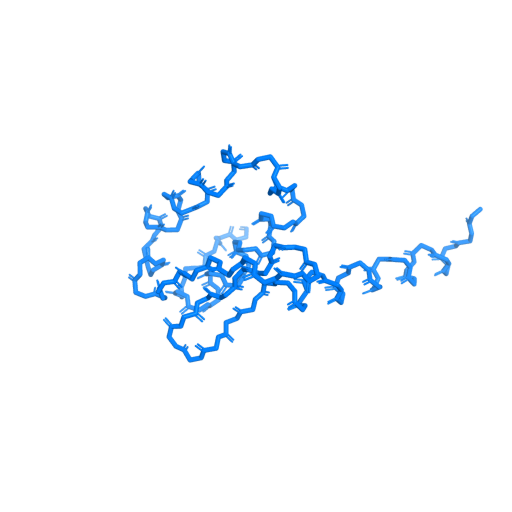? -9.827 8.274 -0.432 1.00 76.44 83 VAL A O 1
ATOM 661 N N . LYS A 1 84 ? -11.645 9.574 -0.203 1.00 66.50 84 LYS A N 1
ATOM 662 C CA . LYS A 1 84 ? -11.623 10.088 -1.575 1.00 66.50 84 LYS A CA 1
ATOM 663 C C . LYS A 1 84 ? -10.821 11.383 -1.620 1.00 66.50 84 LYS A C 1
ATOM 665 O O . LYS A 1 84 ? -11.114 12.314 -0.872 1.00 66.50 84 LYS A O 1
ATOM 670 N N . PHE A 1 85 ? -9.840 11.443 -2.509 1.00 60.22 85 PHE A N 1
ATOM 671 C CA . PHE A 1 85 ? -9.200 12.698 -2.884 1.00 60.22 85 PHE A CA 1
ATOM 672 C C . PHE A 1 85 ? -10.147 13.430 -3.844 1.00 60.22 85 PHE A C 1
ATOM 674 O O . PHE A 1 85 ? -10.650 12.806 -4.777 1.00 60.22 85 PHE A O 1
ATOM 681 N N . GLN A 1 86 ? -10.473 14.698 -3.569 1.00 55.25 86 GLN A N 1
ATOM 682 C CA . GLN A 1 86 ? -11.239 15.512 -4.520 1.00 55.25 86 GLN A CA 1
ATOM 683 C C . GLN A 1 86 ? -10.403 15.706 -5.791 1.00 55.25 86 GLN A C 1
ATOM 685 O O . GLN A 1 86 ? -9.214 16.012 -5.685 1.00 55.25 86 GLN A O 1
ATOM 690 N N . GLU A 1 87 ? -11.032 15.470 -6.945 1.00 49.12 87 GLU A N 1
ATOM 691 C CA . GLU A 1 87 ? -10.478 15.727 -8.284 1.00 49.12 87 GLU A CA 1
ATOM 692 C C 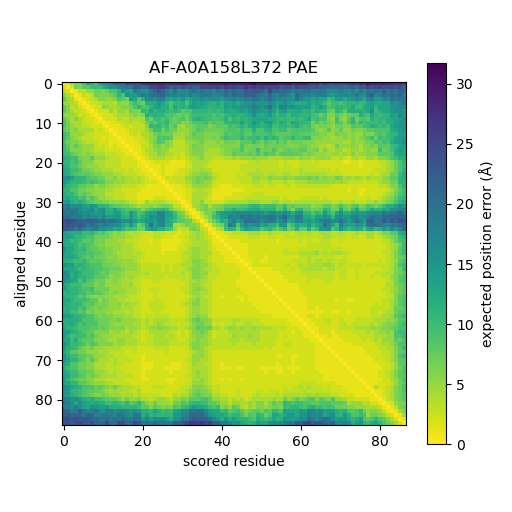. GLU A 1 87 ? -10.275 17.222 -8.550 1.00 49.12 87 GLU A C 1
ATOM 694 O O . GLU A 1 87 ? -11.127 18.027 -8.100 1.00 49.12 87 GLU A O 1
#

Radius of gyration: 13.93 Å; Cα contacts (8 Å, |Δi|>4): 94; chains: 1; bounding box: 28×28×41 Å